Protein AF-A0A392TBC6-F1 (afdb_monomer_lite)

Radius of gyration: 12.03 Å; chains: 1; bounding box: 21×42×21 Å

Sequence (61 aa):
MVGDGSDTFLWTDPWVDGAPLWERFGRLFDLAEAKSASVAEMFALGWGAGGDAWVWRRQLR

Organism: NCBI:txid97028

Secondary structure (DSSP, 8-state):
----STT-BTTTSEEETTEEHHHHSHHHHHHBS-TT-BHHHHHHH-SSTT-SS--BSS---

Structure (mmCIF, N/CA/C/O backbone):
data_AF-A0A392TBC6-F1
#
_entry.id   AF-A0A392TBC6-F1
#
loop_
_atom_site.group_PDB
_atom_site.id
_atom_site.type_symbol
_atom_site.label_atom_id
_atom_site.label_alt_id
_atom_site.label_comp_id
_atom_site.label_asym_id
_atom_site.label_entity_id
_atom_site.label_seq_id
_atom_site.pdbx_PDB_ins_code
_atom_site.Cartn_x
_atom_site.Cartn_y
_atom_site.Cartn_z
_atom_site.occupancy
_atom_site.B_iso_or_equiv
_atom_site.auth_seq_id
_atom_site.auth_comp_id
_atom_site.auth_asym_id
_atom_site.auth_atom_id
_atom_site.pdbx_PDB_model_num
ATOM 1 N N . MET A 1 1 ? -0.261 19.130 -8.281 1.00 47.56 1 MET A N 1
ATOM 2 C CA . MET A 1 1 ? 0.828 18.229 -8.706 1.00 47.56 1 MET A CA 1
ATOM 3 C C . MET A 1 1 ? 0.539 16.894 -8.054 1.00 47.56 1 MET A C 1
ATOM 5 O O . MET A 1 1 ? 0.332 16.882 -6.850 1.00 47.56 1 MET A O 1
ATOM 9 N N . VAL A 1 2 ? 0.387 15.826 -8.832 1.00 67.62 2 VAL A N 1
ATOM 10 C CA . VAL A 1 2 ? 0.302 14.468 -8.276 1.00 67.62 2 VAL A CA 1
ATOM 11 C C . VAL A 1 2 ? 1.742 14.067 -7.957 1.00 67.62 2 VAL A C 1
ATOM 13 O O . VAL A 1 2 ? 2.594 14.197 -8.834 1.00 67.62 2 VAL A O 1
ATOM 16 N N . GLY A 1 3 ? 2.031 13.726 -6.699 1.00 81.38 3 GLY A N 1
ATOM 17 C CA . GLY A 1 3 ? 3.354 13.243 -6.291 1.00 81.38 3 GLY A CA 1
ATOM 18 C C . GLY A 1 3 ? 3.688 11.917 -6.975 1.00 81.38 3 GLY A C 1
ATOM 19 O O . GLY A 1 3 ? 2.792 11.207 -7.427 1.00 81.38 3 GLY A O 1
ATOM 20 N N . ASP A 1 4 ? 4.970 11.579 -7.054 1.00 89.31 4 ASP A N 1
ATOM 21 C CA . ASP A 1 4 ? 5.459 10.330 -7.660 1.00 89.31 4 ASP A CA 1
ATOM 22 C C . ASP A 1 4 ? 5.205 9.083 -6.788 1.00 89.31 4 ASP A C 1
ATOM 24 O O . ASP A 1 4 ? 5.510 7.964 -7.194 1.00 89.31 4 ASP A O 1
ATOM 28 N N . GLY A 1 5 ? 4.620 9.272 -5.602 1.00 90.62 5 GLY A N 1
ATOM 29 C CA . GLY A 1 5 ? 4.319 8.209 -4.651 1.00 90.62 5 GLY A CA 1
ATOM 30 C C . GLY A 1 5 ? 5.503 7.807 -3.773 1.00 90.62 5 GLY A C 1
ATOM 31 O O . GLY A 1 5 ? 5.368 6.847 -3.018 1.00 90.62 5 GLY A O 1
ATOM 32 N N . SER A 1 6 ? 6.635 8.518 -3.842 1.00 93.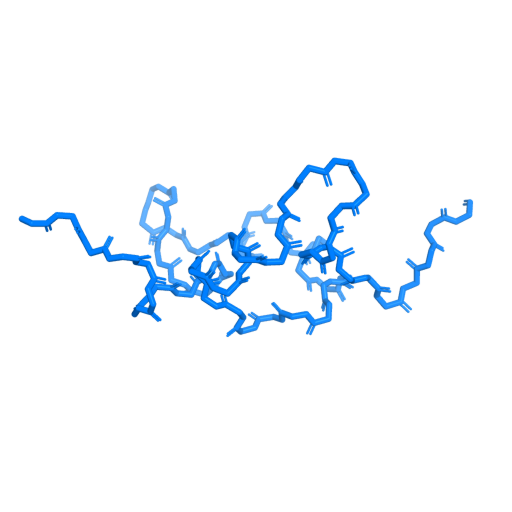38 6 SER A N 1
ATOM 33 C CA . SER A 1 6 ? 7.810 8.263 -2.998 1.00 93.38 6 SER A CA 1
ATOM 34 C C . SER A 1 6 ? 7.559 8.635 -1.533 1.00 93.38 6 SER A C 1
ATOM 36 O O . SER A 1 6 ? 8.008 7.932 -0.633 1.00 93.38 6 SER A O 1
ATOM 38 N N . ASP A 1 7 ? 6.766 9.684 -1.297 1.00 94.50 7 ASP A N 1
ATOM 39 C CA . ASP A 1 7 ? 6.378 10.157 0.042 1.00 94.50 7 ASP A CA 1
ATOM 40 C C . ASP A 1 7 ? 5.075 9.517 0.556 1.00 94.50 7 ASP A C 1
ATOM 42 O O . ASP A 1 7 ? 4.481 10.002 1.516 1.00 94.50 7 ASP A O 1
ATOM 46 N N . THR A 1 8 ? 4.572 8.475 -0.117 1.00 93.75 8 THR A N 1
ATOM 47 C CA . THR A 1 8 ? 3.321 7.804 0.256 1.00 93.75 8 THR A CA 1
ATOM 48 C C . THR A 1 8 ? 3.565 6.328 0.516 1.00 93.75 8 THR A C 1
ATOM 50 O O . THR A 1 8 ? 3.904 5.575 -0.396 1.00 93.75 8 THR A O 1
ATOM 53 N N . PHE A 1 9 ? 3.348 5.895 1.752 1.00 94.94 9 PHE A N 1
ATOM 54 C CA . PHE A 1 9 ? 3.461 4.507 2.175 1.00 94.94 9 PHE A CA 1
ATOM 55 C C . PHE A 1 9 ? 2.192 3.723 1.858 1.00 94.94 9 PHE A C 1
ATOM 57 O O . PHE A 1 9 ? 1.080 4.102 2.230 1.00 94.94 9 PHE A O 1
ATOM 64 N N . LEU A 1 10 ? 2.352 2.566 1.214 1.00 93.06 10 LEU A N 1
ATOM 65 C CA . LEU A 1 10 ? 1.216 1.763 0.766 1.00 93.06 10 LEU A CA 1
ATOM 66 C C . LEU A 1 10 ? 0.326 1.314 1.934 1.00 93.06 10 LEU A C 1
ATOM 68 O O . LEU A 1 10 ? -0.896 1.365 1.847 1.00 93.06 10 LEU A O 1
ATOM 72 N N . TRP A 1 11 ? 0.927 0.847 3.025 1.00 94.94 11 TRP A N 1
ATOM 73 C CA . TRP A 1 11 ? 0.163 0.219 4.098 1.00 94.94 11 TRP A CA 1
ATOM 74 C C . TRP A 1 11 ? -0.341 1.198 5.141 1.00 94.94 11 TRP A C 1
ATOM 76 O O . TRP A 1 11 ? -1.452 1.002 5.626 1.00 94.94 11 TRP A O 1
ATOM 86 N N . THR A 1 12 ? 0.472 2.191 5.505 1.00 95.31 12 THR A N 1
ATOM 87 C CA . THR A 1 12 ? 0.295 3.014 6.710 1.00 95.31 12 THR A CA 1
ATOM 88 C C . THR A 1 12 ? -0.301 4.386 6.458 1.00 95.31 12 THR A C 1
ATOM 90 O O . THR A 1 12 ? -0.852 4.954 7.399 1.00 95.31 12 THR A O 1
ATOM 93 N N . ASP A 1 13 ? -0.214 4.910 5.236 1.00 96.00 13 ASP A N 1
ATOM 94 C CA . ASP A 1 13 ? -0.810 6.207 4.932 1.00 96.00 13 ASP A CA 1
ATOM 95 C C . ASP A 1 13 ? -2.313 6.078 4.657 1.00 96.00 13 ASP A C 1
ATOM 97 O O . ASP A 1 13 ? -2.785 5.002 4.281 1.00 96.00 13 ASP A O 1
ATOM 101 N N . PRO A 1 14 ? -3.093 7.155 4.843 1.00 95.00 14 PRO A N 1
ATOM 102 C CA . PRO A 1 14 ? -4.517 7.180 4.521 1.00 95.00 14 PRO A CA 1
ATOM 103 C C . PRO A 1 14 ? -4.809 6.879 3.042 1.00 95.0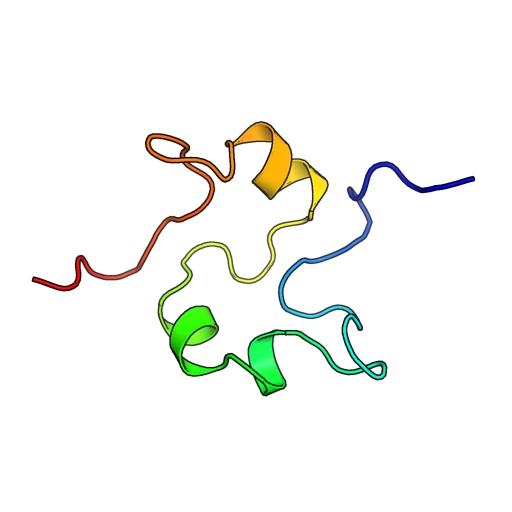0 14 PRO A C 1
ATOM 105 O O . PRO A 1 14 ? -4.292 7.557 2.157 1.00 95.00 14 PRO A O 1
ATOM 108 N N . TRP A 1 15 ? -5.711 5.926 2.777 1.00 92.12 15 TRP A N 1
ATOM 109 C CA . TRP A 1 15 ? -6.157 5.572 1.422 1.00 92.12 15 TRP A CA 1
ATOM 110 C C . TRP A 1 15 ? -7.673 5.689 1.252 1.00 92.12 15 TRP A C 1
ATOM 112 O O . TRP A 1 15 ? -8.174 6.679 0.721 1.00 92.12 15 TRP A O 1
ATOM 122 N N . VAL A 1 16 ? -8.419 4.664 1.670 1.00 89.38 16 VAL A N 1
ATOM 123 C CA . VAL A 1 16 ? -9.875 4.585 1.486 1.00 89.38 16 VAL A CA 1
ATOM 124 C C . VAL A 1 16 ? -10.542 5.130 2.738 1.00 89.38 16 VAL A C 1
ATOM 126 O O . VAL A 1 16 ? -10.213 4.700 3.838 1.00 89.38 16 VAL A O 1
ATOM 129 N N . ASP A 1 17 ? -11.456 6.087 2.572 1.00 92.81 17 ASP A N 1
ATOM 130 C CA . ASP A 1 17 ? -12.163 6.758 3.673 1.00 92.81 17 ASP A CA 1
ATOM 131 C C . ASP A 1 17 ? -11.226 7.418 4.706 1.00 92.81 17 ASP A C 1
ATOM 133 O O . ASP A 1 17 ? -11.580 7.598 5.868 1.00 92.81 17 ASP A O 1
ATOM 137 N N . GLY A 1 18 ? -10.008 7.780 4.285 1.00 93.88 18 GLY A N 1
ATOM 138 C CA . GLY A 1 18 ? -8.981 8.338 5.168 1.00 93.88 18 GLY A CA 1
ATOM 139 C C . GLY A 1 18 ? -8.328 7.315 6.105 1.00 93.88 18 GLY A C 1
ATOM 140 O O . GLY A 1 18 ? -7.522 7.707 6.946 1.00 93.88 18 GLY A O 1
ATOM 141 N N . ALA A 1 19 ? -8.637 6.025 5.956 1.00 94.81 19 ALA A N 1
ATOM 142 C CA . ALA A 1 19 ? -8.038 4.949 6.731 1.00 94.81 19 ALA A CA 1
ATOM 143 C C . ALA A 1 19 ? -6.894 4.265 5.957 1.00 94.81 19 ALA A C 1
ATOM 145 O O . ALA A 1 19 ? -6.946 4.149 4.722 1.00 94.81 19 ALA A O 1
ATOM 146 N N . PRO A 1 20 ? -5.855 3.793 6.660 1.00 95.50 20 PRO A N 1
ATOM 147 C CA . PRO A 1 20 ? -4.766 3.042 6.059 1.00 95.50 20 PRO A CA 1
ATOM 148 C C . PRO A 1 20 ? -5.192 1.634 5.633 1.00 95.50 20 PRO A C 1
ATOM 150 O O . PRO A 1 20 ? -6.116 1.027 6.181 1.00 95.50 20 PRO A O 1
ATOM 153 N N . LEU A 1 21 ? -4.491 1.069 4.648 1.00 94.12 21 LEU A N 1
ATOM 154 C CA . LEU A 1 21 ? -4.862 -0.233 4.087 1.00 94.12 21 LEU A CA 1
ATOM 155 C C . LEU A 1 21 ? -4.690 -1.384 5.081 1.00 94.12 21 LEU A C 1
ATOM 157 O O . LEU A 1 21 ? -5.439 -2.358 4.997 1.00 94.12 21 LEU A O 1
ATOM 161 N N . TRP A 1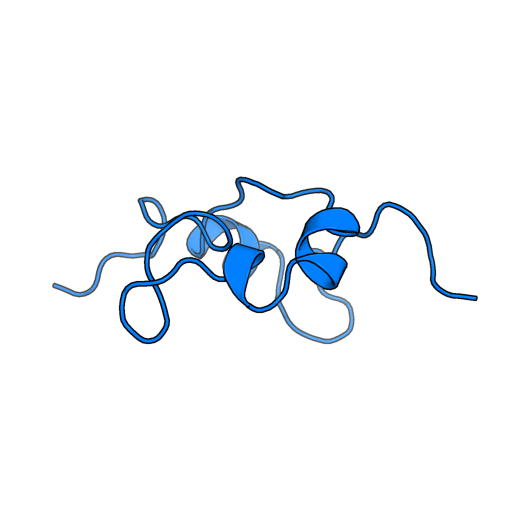 22 ? -3.751 -1.294 6.029 1.00 94.81 22 TRP A N 1
ATOM 162 C CA . TRP A 1 22 ? -3.566 -2.350 7.031 1.00 94.81 22 TRP A CA 1
ATOM 163 C C . TRP A 1 22 ? -4.791 -2.521 7.943 1.00 94.81 22 TRP A C 1
ATOM 165 O O . TRP A 1 22 ? -5.057 -3.640 8.375 1.00 94.81 22 TRP A O 1
ATOM 175 N N . GLU A 1 23 ? -5.578 -1.468 8.194 1.00 95.38 23 GLU A N 1
ATOM 176 C CA . GLU A 1 23 ? -6.798 -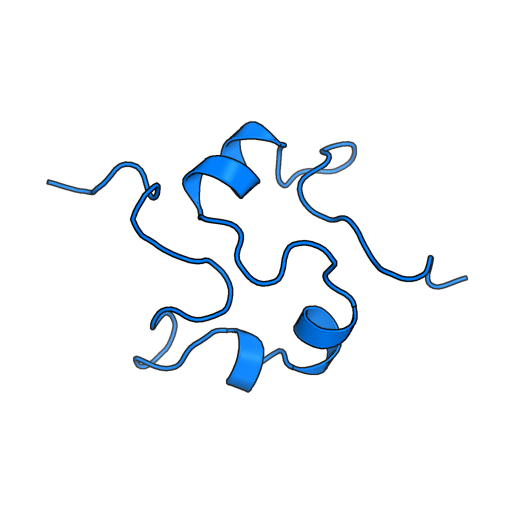1.571 9.011 1.00 95.38 23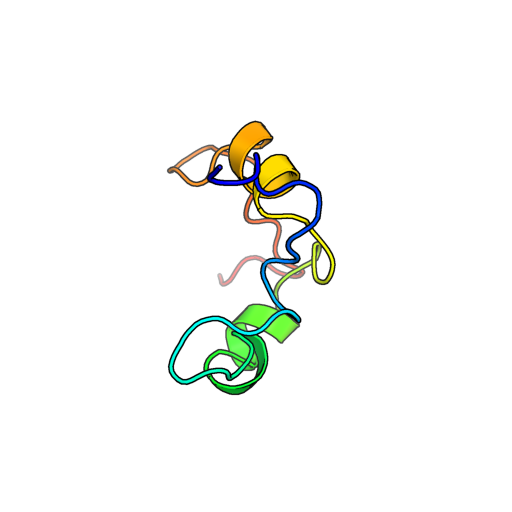 GLU A CA 1
ATOM 177 C C . GLU A 1 23 ? -7.860 -2.426 8.316 1.00 95.38 23 GLU A C 1
ATOM 179 O O . GLU A 1 23 ? -8.501 -3.278 8.932 1.00 95.38 23 GLU A O 1
ATOM 184 N N . ARG A 1 24 ? -8.013 -2.251 6.999 1.00 93.38 24 ARG A N 1
ATOM 185 C CA . ARG A 1 24 ? -8.996 -2.993 6.199 1.00 93.38 24 ARG A CA 1
ATOM 186 C C . ARG A 1 24 ? -8.493 -4.370 5.763 1.00 93.38 24 ARG A C 1
ATOM 188 O O . ARG A 1 24 ? -9.282 -5.307 5.641 1.00 93.38 24 ARG A O 1
ATOM 195 N N . PHE A 1 25 ? -7.188 -4.505 5.536 1.00 91.69 25 PHE A N 1
ATOM 196 C CA . PHE A 1 25 ? -6.541 -5.697 4.984 1.00 91.69 25 PHE A CA 1
ATOM 197 C C . PHE A 1 25 ? -5.449 -6.255 5.908 1.00 91.69 25 PHE A C 1
ATOM 199 O O . PHE A 1 25 ? -4.416 -6.730 5.437 1.00 91.69 25 PHE A O 1
ATOM 206 N N . GLY A 1 26 ? -5.682 -6.257 7.223 1.00 92.56 26 GLY A N 1
ATOM 207 C CA . GLY A 1 26 ? -4.678 -6.642 8.227 1.00 92.56 26 GLY A CA 1
ATOM 208 C C . GLY A 1 26 ? -4.039 -8.014 8.000 1.00 92.56 26 GLY A C 1
ATOM 209 O O . GLY A 1 26 ? -2.833 -8.168 8.138 1.00 92.56 26 GLY A O 1
ATOM 210 N N . ARG A 1 27 ? -4.808 -9.002 7.523 1.00 91.56 27 ARG A N 1
ATOM 211 C CA . ARG A 1 27 ? -4.261 -10.331 7.184 1.00 91.56 27 ARG A CA 1
ATOM 212 C C . ARG A 1 27 ? -3.253 -10.289 6.035 1.00 91.56 27 ARG A C 1
ATOM 214 O O . ARG A 1 27 ? -2.308 -11.070 6.032 1.00 91.56 27 ARG A O 1
ATOM 221 N N . LEU A 1 28 ? -3.473 -9.418 5.052 1.00 89.56 28 LEU A N 1
ATOM 222 C CA . LEU A 1 28 ? -2.549 -9.233 3.936 1.00 89.56 28 LEU A CA 1
ATOM 223 C C . LEU A 1 28 ? -1.311 -8.466 4.407 1.00 89.56 28 LEU A C 1
ATOM 225 O O . LEU A 1 28 ? -0.192 -8.859 4.099 1.00 89.56 28 LEU A O 1
ATOM 229 N N . PHE A 1 29 ? -1.513 -7.444 5.238 1.00 91.38 29 PHE A N 1
ATOM 230 C CA . PHE A 1 29 ? -0.427 -6.712 5.880 1.00 91.38 29 PHE A CA 1
ATOM 231 C C . PHE A 1 29 ? 0.475 -7.621 6.726 1.00 91.38 29 PHE A C 1
ATOM 233 O O . PHE A 1 29 ? 1.692 -7.501 6.664 1.00 91.38 29 PHE A O 1
ATOM 240 N N . ASP A 1 30 ? -0.086 -8.566 7.482 1.00 91.19 30 ASP A N 1
ATOM 241 C CA . ASP A 1 30 ? 0.695 -9.516 8.284 1.00 91.19 30 ASP A CA 1
ATOM 242 C C . ASP A 1 30 ? 1.576 -10.439 7.444 1.00 91.19 30 ASP A C 1
ATOM 244 O O . ASP A 1 30 ? 2.659 -10.836 7.886 1.00 91.19 30 ASP A O 1
ATOM 248 N N . LEU A 1 31 ? 1.124 -10.762 6.233 1.00 89.94 31 LEU A N 1
ATOM 249 C CA . LEU A 1 31 ? 1.886 -11.563 5.288 1.00 89.94 31 LEU A CA 1
ATOM 250 C C . LEU A 1 31 ? 2.956 -10.738 4.573 1.00 89.94 31 LEU A C 1
ATOM 252 O O . LEU A 1 31 ? 3.976 -11.318 4.205 1.00 89.94 31 LEU A O 1
ATOM 256 N N . ALA A 1 32 ? 2.734 -9.438 4.360 1.00 89.19 32 ALA A N 1
ATOM 257 C CA . ALA A 1 32 ? 3.652 -8.580 3.622 1.00 89.19 32 ALA A CA 1
ATOM 258 C C . ALA A 1 32 ? 5.011 -8.492 4.329 1.00 89.19 32 ALA A C 1
ATOM 260 O O . ALA A 1 32 ? 5.097 -8.226 5.534 1.00 89.19 32 ALA A O 1
ATOM 261 N N . GLU A 1 33 ? 6.090 -8.686 3.575 1.00 89.06 33 GLU A N 1
ATOM 262 C CA . GLU A 1 33 ? 7.431 -8.369 4.068 1.00 89.06 33 GLU A CA 1
ATOM 263 C C . GLU A 1 33 ? 7.684 -6.861 4.029 1.00 89.06 33 GLU A C 1
ATOM 265 O O . GLU A 1 33 ? 8.142 -6.280 5.014 1.00 89.06 33 GLU A O 1
ATOM 270 N N . ALA A 1 34 ? 7.286 -6.208 2.938 1.00 89.56 34 ALA A N 1
ATOM 271 C CA . ALA A 1 34 ? 7.502 -4.787 2.704 1.00 89.56 34 ALA A CA 1
ATOM 272 C C . ALA A 1 34 ? 6.391 -3.915 3.337 1.00 89.56 34 ALA A C 1
ATOM 274 O O . ALA A 1 34 ? 5.632 -3.224 2.658 1.00 89.56 34 ALA A O 1
ATOM 275 N N . LYS A 1 35 ? 6.267 -3.966 4.671 1.00 91.31 35 LYS A N 1
ATOM 276 C CA . LYS A 1 35 ? 5.217 -3.257 5.441 1.00 91.31 35 LYS A CA 1
ATOM 277 C C . LYS A 1 35 ? 5.293 -1.731 5.365 1.00 91.31 35 LYS A C 1
ATOM 279 O O . LYS A 1 35 ? 4.297 -1.063 5.609 1.00 91.31 35 LYS A O 1
ATOM 284 N N . SER A 1 36 ? 6.459 -1.194 5.042 1.00 92.94 36 SER A N 1
ATOM 285 C CA . SER A 1 36 ? 6.736 0.242 4.959 1.00 92.94 36 SER A CA 1
ATOM 286 C C . SER A 1 36 ? 7.215 0.649 3.566 1.00 92.94 36 SER A C 1
ATOM 288 O O . SER A 1 36 ? 7.949 1.621 3.444 1.00 92.94 36 SER A O 1
ATOM 290 N N . ALA A 1 37 ? 6.844 -0.106 2.528 1.00 93.31 37 ALA A N 1
ATOM 291 C CA . ALA A 1 37 ? 7.172 0.266 1.159 1.00 93.31 37 ALA A CA 1
ATOM 292 C C . ALA A 1 37 ? 6.325 1.452 0.686 1.00 93.31 37 ALA A C 1
ATOM 294 O O . ALA A 1 37 ? 5.114 1.517 0.948 1.00 93.31 37 ALA A O 1
ATOM 295 N N . SER A 1 38 ? 6.964 2.366 -0.036 1.00 94.75 38 SER A N 1
ATOM 296 C CA . SER A 1 38 ? 6.286 3.448 -0.737 1.00 94.75 38 SER A CA 1
ATOM 297 C C . SER A 1 38 ? 5.560 2.934 -1.981 1.00 94.75 38 SER A C 1
ATOM 299 O O . SER A 1 38 ? 5.835 1.848 -2.506 1.00 94.75 38 SER A O 1
ATOM 301 N N . VAL A 1 39 ? 4.617 3.726 -2.486 1.00 92.69 39 VAL A N 1
ATOM 302 C CA . VAL A 1 39 ? 3.929 3.432 -3.750 1.00 92.69 39 VAL A CA 1
ATOM 303 C C . VAL A 1 39 ? 4.931 3.374 -4.900 1.00 92.69 39 VAL A C 1
ATOM 305 O O . VAL A 1 39 ? 4.825 2.483 -5.744 1.00 92.69 39 VAL A O 1
ATOM 308 N N . ALA A 1 40 ? 5.921 4.271 -4.907 1.00 94.62 40 ALA A N 1
ATOM 309 C CA . ALA A 1 40 ? 6.969 4.306 -5.922 1.00 94.62 40 ALA A CA 1
ATOM 310 C C . ALA A 1 40 ? 7.842 3.040 -5.901 1.00 94.62 40 ALA A C 1
ATOM 312 O O . ALA A 1 40 ? 8.091 2.449 -6.953 1.00 94.62 40 ALA A O 1
ATOM 313 N N . GLU A 1 41 ? 8.254 2.578 -4.716 1.00 93.38 41 GLU A N 1
ATOM 314 C CA . GLU A 1 41 ? 9.037 1.344 -4.557 1.00 93.38 41 GLU A CA 1
ATOM 315 C C . GLU A 1 41 ? 8.259 0.128 -5.051 1.00 93.38 41 GLU A C 1
ATOM 317 O O . GLU A 1 41 ? 8.750 -0.646 -5.873 1.00 93.38 41 GLU A O 1
ATOM 322 N N . MET A 1 42 ? 7.012 -0.010 -4.599 1.00 91.81 42 MET A N 1
ATOM 323 C CA . MET A 1 42 ? 6.153 -1.105 -5.027 1.00 91.81 42 MET A CA 1
ATOM 324 C C . MET A 1 42 ? 5.967 -1.065 -6.553 1.00 91.81 42 MET A C 1
ATOM 326 O O . MET A 1 42 ? 5.991 -2.107 -7.204 1.00 91.81 42 MET A O 1
ATOM 330 N N . PHE A 1 43 ? 5.754 0.121 -7.136 1.00 90.56 43 PHE A N 1
ATOM 331 C CA . PHE A 1 43 ? 5.559 0.280 -8.579 1.00 90.56 43 PHE A CA 1
ATOM 332 C C . PHE A 1 43 ? 6.807 -0.130 -9.370 1.00 90.56 43 PHE A C 1
ATOM 334 O O . PHE A 1 43 ? 6.690 -0.865 -10.349 1.00 90.56 43 PHE A O 1
ATOM 341 N N . ALA A 1 44 ? 7.993 0.284 -8.916 1.00 92.75 44 ALA A N 1
ATOM 342 C CA . ALA A 1 44 ? 9.267 -0.068 -9.536 1.00 92.75 44 ALA A CA 1
ATOM 343 C C . ALA A 1 44 ? 9.546 -1.581 -9.507 1.00 92.75 44 ALA A C 1
ATOM 345 O O . ALA A 1 44 ? 10.098 -2.118 -10.465 1.00 92.75 44 ALA A O 1
ATOM 346 N N . LEU A 1 45 ? 9.126 -2.273 -8.442 1.00 90.75 45 LEU A N 1
ATOM 347 C CA . LEU A 1 45 ? 9.229 -3.732 -8.318 1.00 90.75 45 LEU A CA 1
ATOM 348 C C . LEU A 1 45 ? 8.196 -4.491 -9.174 1.00 90.75 45 LEU A C 1
ATOM 350 O O . LEU A 1 45 ? 8.347 -5.687 -9.413 1.00 90.75 45 LEU A O 1
ATOM 354 N N . GLY A 1 46 ? 7.156 -3.808 -9.658 1.00 91.44 46 GLY A N 1
ATOM 355 C CA . GLY A 1 46 ? 6.100 -4.377 -10.489 1.00 91.44 46 GLY A CA 1
ATOM 356 C C . GLY A 1 46 ? 5.001 -5.079 -9.682 1.00 91.44 46 GLY A C 1
ATOM 357 O O . GLY A 1 46 ? 5.232 -6.065 -8.990 1.00 91.44 46 GLY A O 1
ATOM 358 N N . TRP A 1 47 ? 3.760 -4.598 -9.811 1.00 84.50 47 TRP A N 1
ATOM 359 C CA . TRP A 1 47 ? 2.583 -5.134 -9.094 1.00 84.50 47 TRP A CA 1
ATOM 360 C C . TRP A 1 47 ? 1.928 -6.344 -9.762 1.00 84.50 47 TRP A C 1
ATOM 362 O O . TRP A 1 47 ? 1.033 -6.962 -9.183 1.00 84.50 47 TRP A O 1
ATOM 372 N N . GLY A 1 48 ? 2.306 -6.618 -11.010 1.00 83.38 48 GLY A N 1
ATOM 373 C CA . GLY A 1 48 ? 1.704 -7.651 -11.842 1.00 83.38 48 GLY A CA 1
ATOM 374 C C . GLY A 1 48 ? 2.203 -9.058 -11.525 1.00 83.38 48 GLY A C 1
ATOM 375 O O . GLY A 1 48 ? 3.080 -9.273 -10.690 1.00 83.38 48 GLY A O 1
ATOM 376 N N . ALA A 1 49 ? 1.651 -10.037 -12.241 1.00 81.56 49 ALA A N 1
ATOM 377 C CA . ALA A 1 49 ? 2.133 -11.410 -12.179 1.00 81.56 49 ALA A CA 1
ATOM 378 C C . ALA A 1 49 ? 3.610 -11.477 -12.608 1.00 81.56 49 ALA A C 1
ATOM 380 O O . ALA A 1 49 ? 3.958 -11.021 -13.696 1.00 81.56 49 ALA A O 1
ATOM 381 N N . GLY A 1 50 ? 4.457 -12.048 -11.750 1.00 82.12 50 GLY A N 1
ATOM 382 C CA . GLY A 1 50 ? 5.905 -12.119 -11.968 1.00 82.12 50 GLY A CA 1
ATOM 383 C C . GLY A 1 50 ? 6.681 -10.859 -11.573 1.00 82.12 50 GLY A C 1
ATOM 384 O O . GLY A 1 50 ? 7.878 -10.818 -11.823 1.00 82.12 50 GLY A O 1
ATOM 385 N N . GLY A 1 51 ? 6.023 -9.854 -10.986 1.00 86.62 51 GLY A N 1
ATOM 386 C CA . GLY A 1 51 ? 6.693 -8.727 -10.341 1.00 86.62 51 GLY A CA 1
ATOM 387 C C . GLY A 1 51 ? 7.060 -9.021 -8.884 1.00 86.62 51 GLY A C 1
ATOM 388 O O . GLY A 1 51 ? 6.445 -9.868 -8.230 1.00 86.62 51 GLY A O 1
ATOM 389 N N . ASP A 1 52 ? 8.047 -8.291 -8.375 1.00 88.44 52 ASP A N 1
ATOM 390 C CA . ASP A 1 52 ? 8.678 -8.513 -7.070 1.00 88.44 52 ASP A CA 1
ATOM 391 C C . ASP A 1 52 ? 8.043 -7.680 -5.946 1.00 88.44 52 ASP A C 1
ATOM 393 O O . ASP A 1 52 ? 8.481 -7.734 -4.800 1.00 88.44 52 ASP A O 1
ATOM 397 N N . ALA A 1 53 ? 6.997 -6.901 -6.240 1.00 89.19 53 ALA A N 1
ATOM 398 C CA . ALA A 1 53 ? 6.369 -6.031 -5.244 1.00 89.19 53 ALA A CA 1
ATOM 399 C C . ALA A 1 53 ? 5.709 -6.819 -4.097 1.00 89.19 53 ALA A C 1
ATOM 401 O O . ALA A 1 53 ? 5.617 -6.347 -2.966 1.00 89.19 53 ALA A O 1
ATOM 402 N N . TRP A 1 54 ? 5.234 -8.032 -4.381 1.00 86.56 54 TRP A N 1
ATOM 403 C CA . TRP A 1 54 ? 4.459 -8.842 -3.446 1.00 86.56 54 TRP A CA 1
ATOM 404 C C . TRP A 1 54 ? 5.298 -9.967 -2.846 1.00 86.56 54 TRP A C 1
ATOM 406 O O . TRP A 1 54 ? 5.135 -11.140 -3.188 1.00 86.56 54 TRP A O 1
ATOM 416 N N . VAL A 1 55 ? 6.182 -9.601 -1.918 1.00 83.88 55 VAL A N 1
ATOM 417 C CA . VAL A 1 55 ? 6.952 -10.567 -1.126 1.00 83.88 55 VAL A CA 1
ATOM 418 C C . VAL A 1 55 ? 6.192 -10.916 0.153 1.00 83.88 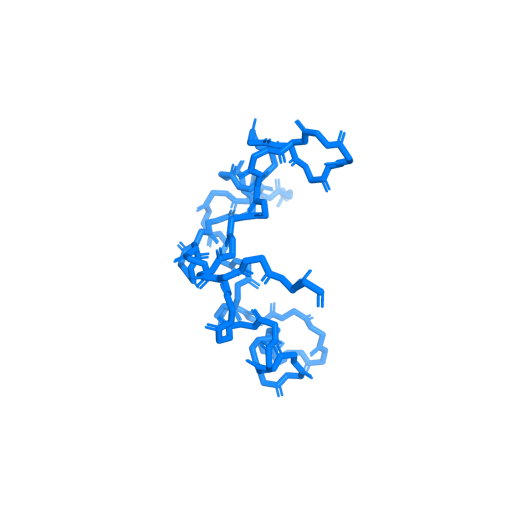55 VAL A C 1
ATOM 420 O O . VAL A 1 55 ? 5.842 -10.040 0.953 1.00 83.88 55 VAL A O 1
ATOM 423 N N . TRP A 1 56 ? 5.932 -12.210 0.347 1.00 85.75 56 TRP A N 1
ATOM 424 C CA . TRP A 1 56 ? 5.140 -12.729 1.461 1.00 85.75 56 TRP A CA 1
ATOM 425 C C . TRP A 1 56 ? 5.980 -13.622 2.372 1.00 85.75 56 TRP A C 1
ATOM 427 O O . TRP A 1 56 ? 6.669 -14.520 1.892 1.00 85.75 56 TRP A O 1
ATOM 437 N N . ARG A 1 57 ? 5.810 -13.483 3.695 1.00 78.44 57 ARG A N 1
ATOM 438 C CA . ARG A 1 57 ? 6.526 -14.280 4.715 1.00 78.44 57 ARG A CA 1
ATOM 439 C C . ARG A 1 57 ? 6.331 -15.797 4.595 1.00 78.44 57 ARG A C 1
ATOM 441 O O . ARG A 1 57 ? 7.070 -16.568 5.203 1.00 78.44 57 ARG A O 1
ATOM 448 N N . ARG A 1 58 ? 5.301 -16.250 3.873 1.00 74.69 58 ARG A N 1
ATOM 449 C CA . ARG A 1 58 ? 5.116 -17.659 3.502 1.00 74.69 58 ARG A CA 1
ATOM 450 C C . ARG A 1 58 ? 4.412 -17.767 2.155 1.00 74.69 58 ARG A C 1
ATOM 452 O O . ARG A 1 58 ? 3.446 -17.045 1.911 1.00 74.69 58 ARG A O 1
ATOM 459 N N . GLN A 1 59 ? 4.799 -18.748 1.343 1.00 67.38 59 GLN A N 1
ATOM 460 C CA . GLN A 1 59 ? 3.910 -19.236 0.290 1.00 67.38 59 GLN A CA 1
ATOM 461 C C . GLN A 1 59 ? 2.667 -19.844 0.948 1.00 67.38 59 GLN A C 1
ATOM 463 O O . GLN A 1 59 ? 2.777 -20.738 1.793 1.00 67.38 59 GLN A O 1
ATOM 468 N N . LEU A 1 60 ? 1.484 -19.363 0.568 1.00 59.50 60 LEU A N 1
ATOM 469 C CA . LEU A 1 60 ? 0.252 -20.114 0.783 1.00 59.50 60 LEU A CA 1
ATOM 470 C C . LEU A 1 60 ? 0.348 -21.347 -0.127 1.00 59.50 60 LEU A C 1
ATOM 472 O O . LEU A 1 60 ? 0.308 -21.209 -1.347 1.00 59.50 60 LEU A O 1
ATOM 476 N N . ARG A 1 61 ? 0.623 -22.508 0.473 1.00 59.59 61 ARG A N 1
ATOM 477 C CA . ARG A 1 61 ? 0.557 -23.807 -0.207 1.00 59.59 61 ARG A CA 1
ATOM 478 C C . ARG A 1 61 ? -0.890 -24.238 -0.374 1.00 59.59 61 ARG A C 1
ATOM 480 O O . ARG A 1 61 ? -1.682 -23.933 0.547 1.00 59.59 61 ARG A O 1
#

Foldseek 3Di:
DDDLQQPPFQAQAQDPPGGGNCVVPVVQCQFAPCNGDTPNRLVVQPPDVPGPSGHGPDPPD

pLDDT: mean 88.05, std 9.61, range [47.56, 96.0]